Protein AF-A0A4Y2H7B1-F1 (afdb_monomer_lite)

pLDDT: mean 80.75, std 12.43, range [52.88, 96.94]

Foldseek 3Di:
DVVVVVLVVLVVVCVVVVHDSVVSVVVVVVVVVQVVVCVVPVDNDDDDDDPPPPPVPLPQDPVNVVVLVVVCVVCVVVVHHDDLVNSVVVSCVPPVDPDDSVSD

Organism: Araneus ventricosus (NCBI:txid182803)

Sequence (104 aa):
MVKELFLQTQKVTANACGVSYRTVQQICAEADMTAAAEVLNNISVFESPKEKTQQTIIYLDDFDKSVVRQTVQEFYDSGEYPTVVKLRVCLIEKTNFSGCAKSL

Secondary structure (DSSP, 8-state):
-HHHHHHHHHHHHHHHHT--HHHHHHHHHHHHHHHHHHHHHTS------------------HHHHHHHHHHHHHHHHTT----HHHHHHHHHHHH-----GGG-

Radius of gyration: 23.51 Å; chains: 1; bounding box: 52×27×60 Å

Structure (mmCIF, N/CA/C/O backbone):
data_AF-A0A4Y2H7B1-F1
#
_entry.id   AF-A0A4Y2H7B1-F1
#
loop_
_atom_site.group_PDB
_atom_site.id
_atom_site.type_symbol
_atom_site.label_atom_id
_atom_site.label_alt_id
_atom_site.label_comp_id
_atom_site.label_asym_id
_atom_site.label_entity_id
_atom_site.label_seq_id
_atom_site.pdbx_PDB_ins_code
_atom_site.Cartn_x
_atom_site.Cartn_y
_atom_site.Cartn_z
_atom_site.occupancy
_atom_site.B_iso_or_equiv
_atom_site.auth_seq_id
_atom_site.auth_comp_id
_atom_site.auth_asym_id
_atom_site.auth_atom_id
_atom_site.pdbx_PDB_model_num
ATOM 1 N N . MET A 1 1 ? 20.437 6.466 -33.135 1.00 55.91 1 MET A N 1
ATOM 2 C CA . MET A 1 1 ? 20.559 4.999 -33.287 1.00 55.91 1 MET A CA 1
ATOM 3 C C . MET A 1 1 ? 20.489 4.270 -31.945 1.00 55.91 1 MET A C 1
ATOM 5 O O . MET A 1 1 ? 19.616 3.435 -31.789 1.00 55.91 1 MET A O 1
ATOM 9 N N . VAL A 1 2 ? 21.310 4.633 -30.948 1.00 59.91 2 VAL A N 1
ATOM 10 C CA . VAL A 1 2 ? 21.341 3.953 -29.631 1.00 59.91 2 VAL A CA 1
ATOM 11 C C . VAL A 1 2 ? 19.997 4.009 -28.883 1.00 59.91 2 VAL A C 1
ATOM 13 O O . VAL A 1 2 ? 19.517 2.983 -28.426 1.00 59.91 2 VAL A O 1
ATOM 16 N N . LYS A 1 3 ? 19.332 5.172 -28.825 1.00 61.22 3 LYS A N 1
ATOM 17 C CA . LYS A 1 3 ? 18.045 5.323 -28.109 1.00 61.22 3 LYS A CA 1
ATOM 18 C C . LYS A 1 3 ? 16.914 4.439 -28.658 1.00 61.22 3 LYS A C 1
ATOM 20 O O . LYS A 1 3 ? 16.139 3.901 -27.878 1.00 61.22 3 LYS A O 1
ATOM 25 N N . GLU A 1 4 ? 16.846 4.262 -29.979 1.00 63.47 4 GLU A N 1
ATOM 26 C CA . GLU A 1 4 ? 15.829 3.413 -30.624 1.00 63.47 4 GLU A CA 1
ATOM 27 C C . GLU A 1 4 ? 16.063 1.931 -30.312 1.00 63.47 4 GLU A C 1
ATOM 29 O O . GLU A 1 4 ? 15.122 1.196 -30.031 1.00 63.47 4 GLU A O 1
ATOM 34 N N . LEU A 1 5 ? 17.332 1.511 -30.263 1.00 67.25 5 LEU A N 1
ATOM 35 C CA . LEU A 1 5 ? 17.709 0.156 -29.867 1.00 67.25 5 LEU A CA 1
ATOM 36 C C . LEU A 1 5 ? 17.210 -0.166 -28.447 1.00 67.25 5 LEU A C 1
ATOM 38 O O . LEU A 1 5 ? 16.626 -1.221 -28.219 1.00 67.25 5 LEU A O 1
ATOM 42 N N . PHE A 1 6 ? 17.370 0.773 -27.509 1.00 73.75 6 PHE A N 1
ATOM 43 C CA . PHE A 1 6 ? 16.916 0.615 -26.123 1.00 73.75 6 PHE A CA 1
ATOM 44 C C . PHE A 1 6 ? 15.389 0.495 -26.000 1.00 73.75 6 PHE A C 1
ATOM 46 O O . PHE A 1 6 ? 14.898 -0.332 -25.230 1.00 73.75 6 PHE A O 1
ATOM 53 N N . LEU A 1 7 ? 14.632 1.266 -26.789 1.00 82.12 7 LEU A N 1
ATOM 54 C CA . LEU A 1 7 ? 13.165 1.197 -26.825 1.00 82.12 7 LEU A CA 1
ATOM 55 C C . LEU A 1 7 ? 12.667 -0.174 -27.301 1.00 82.12 7 LEU A C 1
ATOM 57 O O . LEU A 1 7 ? 11.739 -0.734 -26.713 1.00 82.12 7 LEU A O 1
ATOM 61 N N . GLN A 1 8 ? 13.286 -0.723 -28.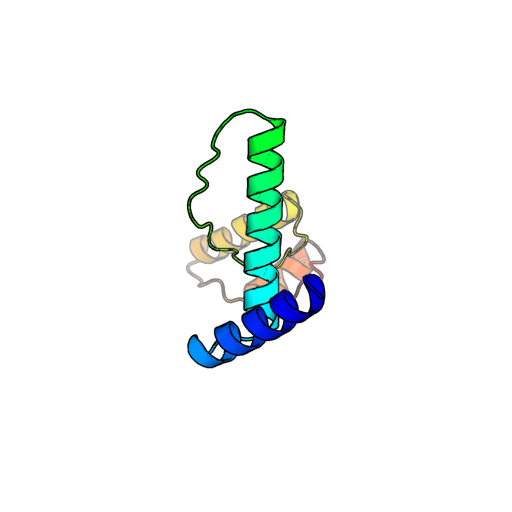348 1.00 86.62 8 GLN A N 1
ATOM 62 C CA . GLN A 1 8 ? 12.913 -2.033 -28.886 1.00 86.62 8 GLN A CA 1
ATOM 63 C C . GLN A 1 8 ? 13.277 -3.164 -27.921 1.00 86.62 8 GLN A C 1
ATOM 65 O O . GLN A 1 8 ? 12.447 -4.040 -27.674 1.00 86.62 8 GLN A O 1
ATOM 70 N N . THR A 1 9 ? 14.454 -3.106 -27.292 1.00 90.50 9 THR A N 1
ATOM 71 C CA . THR A 1 9 ? 14.873 -4.094 -26.288 1.00 90.50 9 THR A CA 1
ATOM 72 C C . THR A 1 9 ? 13.890 -4.161 -25.122 1.00 90.50 9 THR A C 1
ATOM 74 O O . THR A 1 9 ? 13.451 -5.247 -24.761 1.00 90.50 9 THR A O 1
ATOM 77 N N . GLN A 1 10 ? 13.455 -3.017 -24.583 1.00 92.69 10 GLN A N 1
ATOM 78 C CA . GLN A 1 10 ? 12.482 -2.996 -23.484 1.00 92.69 10 GLN A CA 1
ATOM 79 C C . GLN A 1 10 ? 11.130 -3.625 -23.869 1.00 92.69 10 GLN A C 1
ATOM 81 O O . GLN A 1 10 ? 10.510 -4.298 -23.045 1.00 92.69 10 GLN A O 1
ATOM 86 N N . LYS A 1 11 ? 10.671 -3.440 -25.116 1.00 94.00 11 LYS A N 1
ATOM 87 C CA . LYS A 1 11 ? 9.437 -4.073 -25.618 1.00 94.00 11 LYS A CA 1
ATOM 88 C C . LYS A 1 11 ? 9.584 -5.588 -25.746 1.00 94.00 11 LYS A C 1
ATOM 90 O O . LYS A 1 11 ? 8.682 -6.319 -25.348 1.00 94.00 11 LYS A O 1
ATOM 95 N N . VAL A 1 12 ? 10.717 -6.057 -26.269 1.00 95.06 12 VAL A N 1
ATOM 96 C CA . VAL A 1 12 ? 11.015 -7.494 -26.375 1.00 95.06 12 VAL A CA 1
ATOM 97 C C . VAL A 1 12 ? 11.091 -8.129 -24.987 1.00 95.06 12 VAL A C 1
ATOM 99 O O . VAL A 1 12 ? 10.468 -9.165 -24.770 1.00 95.06 12 VAL A O 1
ATOM 102 N N . THR A 1 13 ? 11.760 -7.480 -24.030 1.00 95.06 13 THR A N 1
ATOM 103 C CA . THR A 1 13 ? 11.827 -7.937 -22.634 1.00 95.06 13 THR A CA 1
ATOM 104 C C . THR A 1 13 ? 10.445 -8.008 -21.993 1.00 95.06 13 THR A C 1
ATOM 106 O O . THR A 1 13 ? 10.125 -9.007 -21.357 1.00 95.06 13 THR A O 1
ATOM 109 N N . ALA A 1 14 ? 9.596 -6.993 -22.193 1.00 96.81 14 ALA A N 1
ATOM 110 C CA . ALA A 1 14 ? 8.232 -6.997 -21.666 1.00 96.81 14 ALA A CA 1
ATOM 111 C C . ALA A 1 14 ? 7.438 -8.218 -22.161 1.00 96.81 14 ALA A C 1
ATOM 113 O O . ALA A 1 14 ? 6.841 -8.936 -21.360 1.00 96.81 14 ALA A O 1
ATOM 114 N N . ASN A 1 15 ? 7.515 -8.501 -23.465 1.00 95.81 15 ASN A N 1
ATOM 115 C CA . ASN A 1 15 ? 6.850 -9.652 -24.073 1.00 95.81 15 ASN A CA 1
ATOM 116 C C . ASN A 1 15 ? 7.427 -10.990 -23.586 1.00 95.81 15 ASN A C 1
ATOM 118 O O . ASN A 1 15 ? 6.664 -11.893 -23.256 1.00 95.81 15 ASN A O 1
ATOM 122 N N . ALA A 1 16 ? 8.755 -11.121 -23.519 1.00 96.94 16 ALA A N 1
ATOM 123 C CA . ALA A 1 16 ? 9.420 -12.355 -23.098 1.00 96.94 16 ALA A CA 1
ATOM 124 C C . ALA A 1 16 ? 9.172 -12.683 -21.616 1.00 96.94 16 ALA A C 1
ATOM 126 O O . ALA A 1 16 ? 9.007 -13.847 -21.261 1.00 96.94 16 ALA A O 1
ATOM 127 N N . CYS A 1 17 ? 9.121 -11.661 -20.758 1.00 95.69 17 CYS A N 1
ATOM 128 C CA . CYS A 1 17 ? 8.880 -11.813 -19.324 1.00 95.69 17 CYS A CA 1
ATOM 129 C C . CYS A 1 17 ? 7.387 -11.807 -18.951 1.00 95.69 17 CYS A C 1
ATOM 131 O O . CYS A 1 17 ? 7.064 -11.998 -17.782 1.00 95.69 17 CYS A O 1
ATOM 133 N N . GLY A 1 18 ? 6.479 -11.561 -19.905 1.00 95.50 18 GLY A N 1
ATOM 134 C CA . GLY A 1 18 ? 5.037 -11.490 -19.645 1.00 95.50 18 GLY A CA 1
ATOM 135 C C . GLY A 1 18 ? 4.631 -10.340 -18.716 1.00 95.50 18 GLY A C 1
ATOM 136 O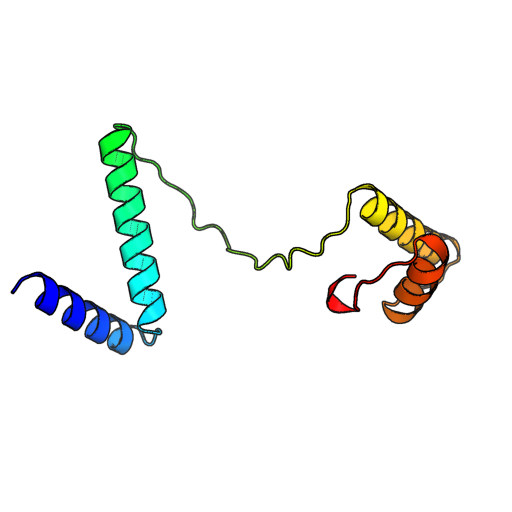 O . GLY A 1 18 ? 3.633 -10.442 -18.006 1.00 95.50 18 GLY A O 1
ATOM 137 N N . VAL A 1 19 ? 5.406 -9.253 -18.692 1.00 95.81 19 VAL A N 1
ATOM 138 C CA . VAL A 1 19 ? 5.152 -8.074 -17.850 1.00 95.81 19 VAL A CA 1
ATOM 139 C C . VAL A 1 19 ? 4.751 -6.876 -18.699 1.00 95.81 19 VAL A C 1
ATOM 141 O O . VAL A 1 19 ? 4.983 -6.825 -19.906 1.00 95.81 19 VAL A O 1
ATOM 144 N N . SER A 1 20 ? 4.160 -5.863 -18.066 1.00 95.81 20 SER A N 1
ATOM 145 C CA . SER A 1 20 ? 3.816 -4.640 -18.785 1.00 95.81 20 SER A CA 1
ATOM 146 C C . SER A 1 20 ? 5.076 -3.891 -19.236 1.00 95.81 20 SER A C 1
ATOM 148 O O . SER A 1 20 ? 6.077 -3.835 -18.518 1.00 95.81 20 SER A O 1
ATOM 150 N N . TYR A 1 21 ? 5.005 -3.232 -20.394 1.00 93.50 21 TYR A N 1
ATOM 151 C CA . TYR A 1 21 ? 6.085 -2.364 -20.873 1.00 93.50 21 TYR A CA 1
ATOM 152 C C . TYR A 1 21 ? 6.463 -1.286 -19.841 1.00 93.50 21 TYR A C 1
ATOM 154 O O . TYR A 1 21 ? 7.640 -1.017 -19.611 1.00 93.50 21 TYR A O 1
ATOM 162 N N . ARG A 1 22 ? 5.464 -0.738 -19.138 1.00 93.31 22 ARG A N 1
ATOM 163 C CA . ARG A 1 22 ? 5.655 0.246 -18.064 1.00 93.31 22 ARG A CA 1
ATOM 164 C C . ARG A 1 22 ? 6.471 -0.313 -16.895 1.00 93.31 22 ARG A C 1
ATOM 166 O O . ARG A 1 22 ? 7.275 0.415 -16.325 1.00 93.31 22 ARG A O 1
ATOM 173 N N . THR A 1 23 ? 6.288 -1.588 -16.555 1.00 93.62 23 THR A N 1
ATOM 174 C CA . THR A 1 23 ? 7.065 -2.266 -15.507 1.00 93.62 23 THR A CA 1
ATOM 175 C C . THR A 1 23 ? 8.541 -2.326 -15.888 1.00 93.62 23 THR A C 1
ATOM 177 O O . THR A 1 23 ? 9.393 -1.966 -15.083 1.00 93.62 23 THR A O 1
ATOM 180 N N . VAL A 1 24 ? 8.848 -2.696 -17.136 1.00 94.00 24 VAL A N 1
ATOM 181 C CA . VAL A 1 24 ? 10.232 -2.708 -17.639 1.00 94.00 24 VAL A CA 1
ATOM 182 C C . VAL A 1 24 ? 10.842 -1.306 -17.587 1.00 94.00 24 VAL A C 1
ATOM 184 O O . VAL A 1 24 ? 11.963 -1.145 -17.114 1.00 94.00 24 VAL A O 1
ATOM 187 N N . GLN A 1 25 ? 10.093 -0.278 -17.999 1.00 92.75 25 GLN A N 1
ATOM 188 C CA . GLN A 1 25 ? 10.557 1.111 -17.920 1.00 92.75 25 GLN A CA 1
ATOM 189 C C . GLN A 1 25 ? 10.855 1.557 -16.482 1.00 92.75 25 GLN A C 1
ATOM 191 O O . GLN A 1 25 ? 11.864 2.219 -16.254 1.00 92.75 25 GLN A O 1
ATOM 196 N N . GLN A 1 26 ? 10.003 1.194 -15.518 1.00 91.19 26 GLN A N 1
ATOM 197 C CA . GLN A 1 26 ? 10.219 1.514 -14.104 1.00 91.19 26 GLN A CA 1
ATOM 198 C C . GLN A 1 26 ? 11.486 0.855 -13.559 1.00 91.19 26 GLN A C 1
ATOM 200 O O . GLN A 1 26 ? 12.266 1.528 -12.895 1.00 91.19 26 GLN A O 1
ATOM 205 N N . ILE A 1 27 ? 11.711 -0.421 -13.881 1.00 90.19 27 ILE A N 1
ATOM 206 C CA . ILE A 1 27 ? 12.913 -1.153 -13.460 1.00 90.19 27 ILE A CA 1
ATOM 207 C C . ILE A 1 27 ? 14.173 -0.499 -14.037 1.00 90.19 27 ILE A C 1
ATOM 209 O O . ILE A 1 27 ? 15.121 -0.261 -13.297 1.00 90.19 27 ILE A O 1
ATOM 213 N N . CYS A 1 28 ? 14.181 -0.166 -15.334 1.00 90.12 28 CYS A N 1
ATOM 214 C CA . CYS A 1 28 ? 15.324 0.514 -15.949 1.00 90.12 28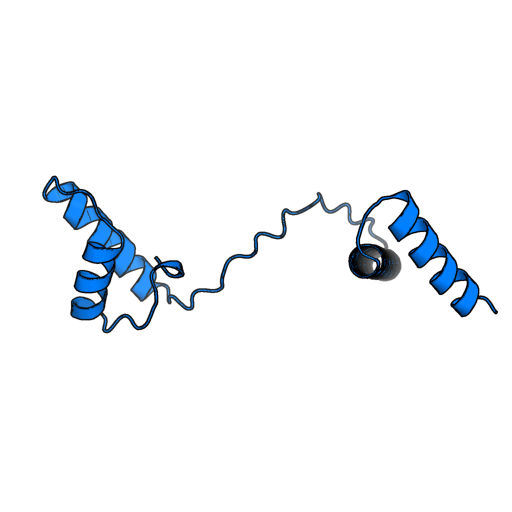 CYS A CA 1
ATOM 215 C C . CYS A 1 28 ? 15.598 1.877 -15.299 1.00 90.12 28 CYS A C 1
ATOM 217 O O . CYS A 1 28 ? 16.743 2.177 -14.986 1.00 90.12 28 CYS A O 1
ATOM 219 N N . ALA A 1 29 ? 14.557 2.679 -15.056 1.00 88.81 29 ALA A N 1
ATOM 220 C CA . ALA A 1 29 ? 14.715 3.982 -14.417 1.00 88.81 29 ALA A CA 1
ATOM 221 C C . ALA A 1 29 ? 15.247 3.868 -12.978 1.00 88.81 29 ALA A C 1
ATOM 223 O O . ALA A 1 29 ? 16.096 4.659 -12.578 1.00 88.81 29 ALA A O 1
ATOM 224 N N . GLU A 1 30 ? 14.768 2.885 -12.208 1.00 86.06 30 GLU A N 1
ATOM 225 C CA . GLU A 1 30 ? 15.248 2.619 -10.847 1.00 86.06 30 GLU A CA 1
ATOM 226 C C . GLU A 1 30 ? 16.728 2.197 -10.860 1.00 86.06 30 GLU A C 1
ATOM 228 O O . GLU A 1 30 ? 17.519 2.746 -10.096 1.00 86.06 30 GLU A O 1
ATOM 233 N N . ALA A 1 31 ? 17.121 1.326 -11.797 1.00 85.69 31 ALA A N 1
ATOM 234 C CA . ALA A 1 31 ? 18.510 0.901 -11.980 1.00 85.69 31 ALA A CA 1
ATOM 235 C C . ALA A 1 31 ? 19.450 2.058 -12.381 1.00 85.69 31 ALA A C 1
ATOM 237 O O . ALA A 1 31 ? 20.556 2.176 -11.848 1.00 85.69 31 ALA A O 1
ATOM 238 N N . ASP A 1 32 ? 19.007 2.938 -13.285 1.00 86.56 32 ASP A N 1
ATOM 239 C CA . ASP A 1 32 ? 19.775 4.119 -13.699 1.00 86.56 32 ASP A CA 1
ATOM 240 C C . ASP A 1 32 ? 19.978 5.091 -12.524 1.00 86.56 32 ASP A C 1
ATOM 242 O O . ASP A 1 32 ? 21.068 5.637 -12.340 1.00 86.56 32 ASP A O 1
ATOM 246 N N . MET A 1 33 ? 18.944 5.283 -11.695 1.00 84.00 33 MET A N 1
ATOM 247 C CA . MET A 1 33 ? 19.030 6.108 -10.486 1.00 84.00 33 MET A CA 1
ATOM 248 C C . MET A 1 33 ? 19.999 5.519 -9.459 1.00 84.00 33 MET A C 1
ATOM 250 O O . MET A 1 33 ? 20.804 6.266 -8.900 1.00 84.00 33 MET A O 1
ATOM 254 N N . THR A 1 34 ? 19.964 4.202 -9.227 1.00 80.62 34 THR A N 1
ATOM 255 C CA . THR A 1 34 ? 20.915 3.546 -8.318 1.00 80.62 34 THR A CA 1
ATOM 256 C C . THR A 1 34 ? 22.343 3.653 -8.835 1.00 80.62 34 THR A C 1
ATOM 258 O O . THR A 1 34 ? 23.223 4.055 -8.081 1.00 80.62 34 THR A O 1
ATOM 261 N N . ALA A 1 35 ? 22.570 3.420 -10.132 1.00 81.81 35 ALA A N 1
ATOM 262 C CA . ALA A 1 35 ? 23.896 3.543 -10.730 1.00 81.81 35 ALA A CA 1
ATOM 263 C C . ALA A 1 35 ? 24.440 4.979 -10.616 1.00 81.81 35 ALA A C 1
ATOM 265 O O . ALA A 1 35 ? 25.599 5.187 -10.259 1.00 81.81 35 ALA A O 1
ATOM 266 N N . ALA A 1 36 ? 23.595 5.987 -10.856 1.00 82.31 36 ALA A N 1
ATOM 267 C CA . ALA A 1 36 ? 23.974 7.387 -10.679 1.00 82.31 36 ALA A CA 1
ATOM 268 C C . ALA A 1 36 ? 24.311 7.720 -9.212 1.00 82.31 36 ALA A C 1
ATOM 270 O O . ALA A 1 36 ? 25.272 8.447 -8.950 1.00 82.31 36 ALA A O 1
ATOM 271 N N . ALA A 1 37 ? 23.550 7.179 -8.256 1.00 79.44 37 ALA A N 1
ATOM 272 C CA . ALA A 1 37 ? 23.787 7.380 -6.829 1.00 79.44 37 ALA A CA 1
ATOM 273 C C . ALA A 1 37 ? 25.080 6.704 -6.340 1.00 79.44 37 ALA A C 1
ATOM 275 O O . ALA A 1 37 ? 25.793 7.289 -5.524 1.00 79.44 37 ALA A O 1
ATOM 276 N N . GLU A 1 38 ? 25.413 5.515 -6.843 1.00 81.19 38 GLU A N 1
ATOM 277 C CA . GLU A 1 38 ? 26.667 4.820 -6.520 1.00 81.19 38 GLU A CA 1
ATOM 278 C C . GLU A 1 38 ? 27.889 5.588 -7.033 1.00 81.19 38 GLU A C 1
ATOM 280 O O . GLU A 1 38 ? 28.859 5.772 -6.294 1.00 81.19 38 GLU A O 1
ATOM 285 N N . VAL A 1 39 ? 27.820 6.107 -8.266 1.00 81.12 39 VAL A N 1
ATOM 286 C CA . VAL A 1 39 ? 28.885 6.937 -8.856 1.00 81.12 39 VAL A CA 1
ATOM 287 C C . VAL A 1 39 ? 29.096 8.224 -8.056 1.00 81.12 39 VAL A C 1
ATOM 289 O O . VAL A 1 39 ? 30.237 8.614 -7.814 1.00 81.12 39 VAL A O 1
ATOM 292 N N . LEU A 1 40 ? 28.015 8.883 -7.626 1.00 79.50 40 LEU A N 1
ATOM 293 C CA . LEU A 1 40 ? 28.102 10.115 -6.839 1.00 79.50 40 LEU A CA 1
ATOM 294 C C . LEU A 1 40 ? 28.722 9.867 -5.454 1.00 79.50 40 LEU A C 1
ATOM 296 O O . LEU A 1 40 ? 29.557 10.647 -4.999 1.00 79.50 40 LEU A O 1
ATOM 300 N N . ASN A 1 41 ? 28.300 8.795 -4.779 1.00 80.25 41 ASN A N 1
ATOM 301 C CA . ASN A 1 41 ? 28.626 8.569 -3.372 1.00 80.25 41 ASN A CA 1
ATOM 302 C C . ASN A 1 41 ? 29.859 7.677 -3.152 1.00 80.25 41 ASN A C 1
ATOM 304 O O . ASN A 1 41 ? 30.302 7.565 -2.013 1.00 80.25 41 ASN A O 1
ATOM 308 N N . ASN A 1 42 ? 30.425 7.055 -4.200 1.00 80.19 42 ASN A N 1
ATOM 309 C CA . ASN A 1 42 ? 31.508 6.056 -4.114 1.00 80.19 42 ASN A CA 1
ATOM 310 C C . ASN A 1 42 ? 31.228 4.929 -3.095 1.00 80.19 42 ASN A C 1
ATOM 312 O O . ASN A 1 42 ? 32.144 4.360 -2.502 1.00 80.19 42 ASN A O 1
ATOM 316 N N . ILE A 1 43 ? 29.952 4.618 -2.872 1.00 75.00 43 ILE A N 1
ATOM 317 C CA . ILE A 1 43 ? 29.481 3.595 -1.939 1.00 75.00 43 ILE A CA 1
ATOM 318 C C . ILE A 1 43 ? 28.470 2.746 -2.702 1.00 75.00 43 ILE A C 1
ATOM 320 O O . ILE A 1 43 ? 27.509 3.285 -3.250 1.00 75.00 43 ILE A O 1
ATOM 324 N N . SER A 1 44 ? 28.673 1.428 -2.726 1.00 70.12 44 SER A N 1
ATOM 325 C CA . SER A 1 44 ? 27.678 0.487 -3.244 1.00 70.12 44 SER A CA 1
ATOM 326 C C . SER A 1 44 ? 26.519 0.396 -2.253 1.00 70.12 44 SER A C 1
ATOM 328 O O . SER A 1 44 ? 26.720 -0.024 -1.107 1.00 70.12 44 SER A O 1
ATOM 330 N N . VAL A 1 45 ? 25.318 0.787 -2.674 1.00 66.75 45 VAL A N 1
ATOM 331 C CA . VAL A 1 45 ? 24.124 0.751 -1.822 1.00 66.75 45 VAL A CA 1
ATOM 332 C C . VAL A 1 45 ? 23.285 -0.450 -2.233 1.00 66.75 45 VAL A C 1
ATOM 334 O O . VAL A 1 45 ? 22.506 -0.394 -3.178 1.00 66.75 45 VAL A O 1
ATOM 337 N N . PHE A 1 46 ? 23.439 -1.558 -1.508 1.00 67.31 46 PHE A N 1
ATOM 338 C CA . PHE A 1 46 ? 22.551 -2.706 -1.663 1.00 67.31 46 PHE A CA 1
ATOM 339 C C . PHE A 1 46 ? 21.279 -2.482 -0.837 1.00 67.31 46 PHE A C 1
ATOM 341 O O . PHE A 1 46 ? 21.265 -2.708 0.375 1.00 67.31 46 PHE A O 1
ATOM 348 N N . GLU A 1 47 ? 20.205 -2.032 -1.486 1.00 67.94 47 GLU A N 1
ATOM 349 C CA . GLU A 1 47 ? 18.877 -2.038 -0.876 1.00 67.94 47 GLU A CA 1
ATOM 350 C C . GLU A 1 47 ? 18.193 -3.388 -1.110 1.00 67.94 47 GLU A C 1
ATOM 352 O O . GLU A 1 47 ? 18.101 -3.883 -2.233 1.00 67.94 47 GLU A O 1
ATOM 357 N N . SER A 1 48 ? 17.678 -3.991 -0.037 1.00 72.44 48 SER A N 1
ATOM 358 C CA . SER A 1 48 ? 16.802 -5.156 -0.171 1.00 72.44 48 SER A CA 1
ATOM 359 C C . SER A 1 48 ? 15.508 -4.760 -0.892 1.00 72.44 48 SER A C 1
ATOM 361 O O . SER A 1 48 ? 15.022 -3.649 -0.657 1.00 72.44 48 SER A O 1
ATOM 363 N N . PRO A 1 49 ? 14.907 -5.646 -1.712 1.00 70.06 49 PRO A N 1
ATOM 364 C CA . PRO A 1 49 ? 13.621 -5.381 -2.346 1.00 70.06 49 PRO A CA 1
ATOM 365 C C . PRO A 1 49 ? 12.575 -5.016 -1.288 1.00 70.06 49 PRO A C 1
ATOM 367 O O . PRO A 1 49 ? 12.146 -5.860 -0.503 1.00 70.06 49 PRO A O 1
ATOM 370 N N . LYS A 1 50 ? 12.187 -3.741 -1.226 1.00 68.38 50 LYS A N 1
ATOM 371 C CA . LYS A 1 50 ? 11.115 -3.291 -0.336 1.00 68.38 50 LYS A CA 1
ATOM 372 C C . LYS A 1 50 ? 9.791 -3.624 -1.010 1.00 68.38 50 LYS A C 1
ATOM 374 O O . LYS A 1 50 ? 9.564 -3.223 -2.154 1.00 68.38 50 LYS A O 1
ATOM 379 N N . GLU A 1 51 ? 8.890 -4.309 -0.308 1.00 58.06 51 GLU A N 1
ATOM 380 C CA . GLU A 1 51 ? 7.496 -4.345 -0.738 1.00 58.06 51 GLU A CA 1
ATOM 381 C C . GLU A 1 51 ? 6.974 -2.905 -0.749 1.00 58.06 51 GLU A C 1
ATOM 383 O O . GLU A 1 51 ? 6.829 -2.268 0.297 1.00 58.06 51 GLU A O 1
ATOM 388 N N . LYS A 1 52 ? 6.714 -2.366 -1.946 1.00 61.66 52 LYS A N 1
ATOM 389 C CA . LYS A 1 52 ? 6.004 -1.096 -2.109 1.00 61.66 52 LYS A CA 1
ATOM 390 C C . LYS A 1 52 ? 4.547 -1.347 -1.717 1.00 61.66 52 LYS A C 1
ATOM 392 O O . LYS A 1 52 ? 3.685 -1.523 -2.576 1.00 61.66 52 LYS A O 1
ATOM 397 N N . THR A 1 53 ? 4.275 -1.426 -0.415 1.00 56.03 53 THR A N 1
ATOM 398 C CA . THR A 1 53 ? 2.902 -1.439 0.081 1.00 56.03 53 THR A CA 1
ATOM 399 C C . THR A 1 53 ? 2.271 -0.121 -0.343 1.00 56.03 53 THR A C 1
ATOM 401 O O . THR A 1 53 ? 2.763 0.961 -0.024 1.00 56.03 53 THR A O 1
ATOM 404 N N . GLN A 1 54 ? 1.187 -0.201 -1.115 1.00 54.94 54 GLN A N 1
ATOM 405 C CA . GLN A 1 54 ? 0.297 0.934 -1.315 1.00 54.94 54 GLN A CA 1
ATOM 406 C C . GLN A 1 54 ? -0.404 1.176 0.021 1.00 54.94 54 GLN A C 1
ATOM 408 O O . GLN A 1 54 ? -1.563 0.809 0.202 1.00 54.94 54 GLN A O 1
ATOM 413 N N . GLN A 1 55 ? 0.311 1.735 0.998 1.00 54.44 55 GLN A N 1
ATOM 414 C CA . GLN A 1 55 ? -0.349 2.347 2.133 1.00 54.44 55 GLN A CA 1
ATOM 415 C C . GLN A 1 55 ? -1.225 3.427 1.519 1.00 54.44 55 GLN A C 1
ATOM 417 O O . GLN A 1 55 ? -0.735 4.420 0.979 1.00 54.44 55 GLN A O 1
ATOM 422 N N . THR A 1 56 ? -2.533 3.176 1.503 1.00 52.88 56 THR A N 1
ATOM 423 C CA . THR A 1 56 ? -3.486 4.239 1.231 1.00 52.88 56 THR A CA 1
ATOM 424 C C . THR A 1 56 ? -3.167 5.266 2.299 1.00 52.88 56 THR A C 1
ATOM 426 O O . THR A 1 56 ? -3.297 4.958 3.482 1.00 52.88 56 THR A O 1
ATOM 429 N N . ILE A 1 57 ? -2.622 6.418 1.900 1.00 53.84 57 ILE A N 1
ATOM 430 C CA . ILE A 1 57 ? -2.337 7.520 2.815 1.00 53.84 57 ILE A CA 1
ATOM 431 C C . ILE A 1 57 ? -3.707 8.018 3.254 1.00 53.84 57 ILE A C 1
ATOM 433 O O . ILE A 1 57 ?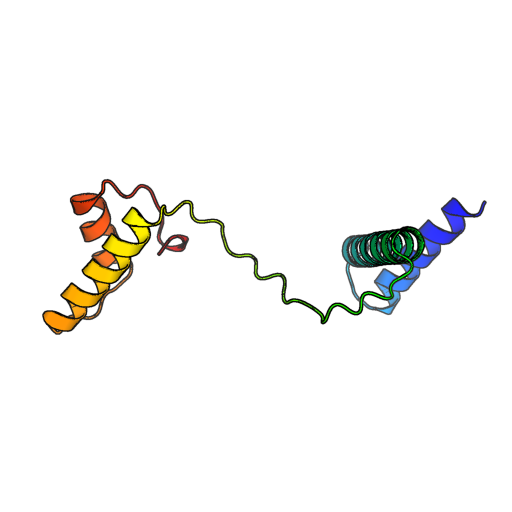 -4.300 8.915 2.662 1.00 53.84 57 ILE A O 1
ATOM 437 N N . ILE A 1 58 ? -4.272 7.333 4.235 1.00 58.16 58 ILE A N 1
ATOM 438 C CA . ILE A 1 58 ? -5.429 7.802 4.948 1.00 58.16 58 ILE A CA 1
ATOM 439 C C . ILE A 1 58 ? -4.842 8.896 5.823 1.00 58.16 58 ILE A C 1
ATOM 441 O O . ILE A 1 58 ? -4.015 8.621 6.694 1.00 58.16 58 ILE A O 1
ATOM 445 N N . TYR A 1 59 ? -5.192 10.141 5.513 1.00 63.41 59 TYR A N 1
ATOM 446 C CA . TYR A 1 59 ? -4.863 11.295 6.335 1.00 63.41 59 TYR A CA 1
ATOM 447 C C . TYR A 1 59 ? -5.656 11.175 7.644 1.00 63.41 59 TYR A C 1
ATOM 449 O O . TYR A 1 59 ? -6.724 11.750 7.800 1.00 63.41 59 TYR A O 1
ATOM 457 N N . LEU A 1 60 ? -5.181 10.297 8.520 1.00 67.94 60 LEU A N 1
ATOM 458 C CA . LEU A 1 60 ? -5.538 10.221 9.924 1.00 67.94 60 LEU A CA 1
ATOM 459 C C . LEU A 1 60 ? -4.367 10.864 10.647 1.00 67.94 60 LEU A C 1
ATOM 461 O O . LEU A 1 60 ? -3.236 10.361 10.550 1.00 67.94 60 LEU A O 1
ATOM 465 N N . ASP A 1 61 ? -4.614 11.980 11.323 1.00 73.62 61 ASP A N 1
ATOM 466 C CA . ASP A 1 61 ? -3.590 12.538 12.190 1.00 73.62 61 ASP A CA 1
ATOM 467 C C . ASP A 1 61 ? -3.353 11.594 13.391 1.00 73.62 61 ASP A C 1
ATOM 469 O O . ASP A 1 61 ? -4.052 10.591 13.595 1.00 73.62 61 ASP A O 1
ATOM 473 N N . ASP A 1 62 ? -2.298 11.834 14.165 1.00 78.75 62 ASP A N 1
ATOM 474 C CA . ASP A 1 62 ? -1.986 10.946 15.289 1.00 78.75 62 ASP A CA 1
ATOM 475 C C . ASP A 1 62 ? -3.061 10.983 16.388 1.00 78.75 62 ASP A C 1
ATOM 477 O O . ASP A 1 62 ? -3.239 9.987 17.100 1.00 78.75 62 ASP A O 1
ATOM 481 N N . PHE A 1 63 ? -3.824 12.078 16.472 1.00 78.00 63 PHE A N 1
ATOM 482 C CA . PHE A 1 63 ? -4.985 12.190 17.344 1.00 78.00 63 PHE A CA 1
ATOM 483 C C . PHE A 1 63 ? -6.115 11.271 16.858 1.00 78.00 63 PHE A C 1
ATOM 485 O O . PHE A 1 63 ? -6.571 10.427 17.630 1.00 78.00 63 PHE A O 1
ATOM 492 N N . ASP A 1 64 ? -6.478 11.303 15.578 1.00 78.81 64 ASP A N 1
ATOM 493 C CA . ASP A 1 64 ? -7.498 10.438 14.991 1.00 78.81 64 ASP A CA 1
ATOM 494 C C . ASP A 1 64 ? -7.142 8.957 15.170 1.00 78.81 64 ASP A C 1
ATOM 496 O O . ASP A 1 64 ? -7.979 8.149 15.576 1.00 78.81 64 ASP A O 1
ATOM 500 N N . LYS A 1 65 ? -5.871 8.584 14.953 1.00 82.56 65 LYS A N 1
ATOM 501 C CA . LYS A 1 65 ? -5.402 7.208 15.194 1.00 82.56 65 LYS A CA 1
ATOM 502 C C . LYS A 1 65 ? -5.568 6.791 16.655 1.00 82.56 65 LYS A C 1
ATOM 504 O O . LYS A 1 65 ? -5.855 5.622 16.923 1.00 82.5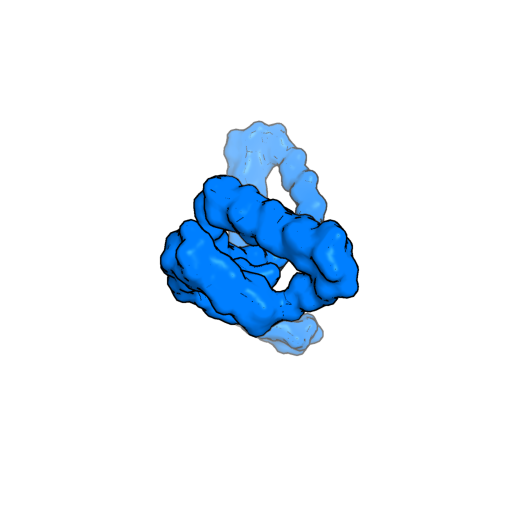6 65 LYS A O 1
ATOM 509 N N . SER A 1 66 ? -5.340 7.706 17.600 1.00 85.81 66 SER A N 1
ATOM 510 C CA . SER A 1 66 ? -5.533 7.432 19.028 1.00 85.81 66 SER A CA 1
ATOM 511 C C . SER A 1 66 ? -7.010 7.195 19.353 1.00 85.81 66 SER A C 1
ATOM 513 O O . SER A 1 66 ? -7.328 6.221 20.035 1.00 85.81 66 SER A O 1
ATOM 515 N N . VAL A 1 67 ? -7.911 7.985 18.761 1.00 85.31 67 VAL A N 1
ATOM 516 C CA . VAL A 1 67 ? -9.358 7.846 18.957 1.00 85.31 67 VAL A CA 1
ATOM 517 C C . VAL A 1 67 ? -9.886 6.553 18.333 1.00 85.31 67 VAL A C 1
ATOM 519 O O . VAL A 1 67 ? -10.707 5.870 18.949 1.00 85.31 67 VAL A O 1
ATOM 522 N N . VAL A 1 68 ? -9.384 6.157 17.156 1.00 86.94 68 VAL A N 1
ATOM 523 C CA . VAL A 1 68 ? -9.706 4.858 16.536 1.00 86.94 68 VAL A CA 1
ATOM 524 C C . VAL A 1 68 ? -9.283 3.711 17.450 1.00 86.94 68 VAL A C 1
ATOM 526 O O . VAL A 1 68 ? -10.102 2.847 17.757 1.00 86.94 68 VAL A O 1
ATOM 529 N N . ARG A 1 69 ? -8.034 3.719 17.937 1.00 89.69 69 ARG A N 1
ATOM 530 C CA . ARG A 1 69 ? -7.525 2.681 18.848 1.00 89.69 69 ARG A CA 1
ATOM 531 C C . ARG A 1 69 ? -8.328 2.602 20.143 1.00 89.69 69 ARG A C 1
ATOM 533 O O . ARG A 1 69 ? -8.694 1.505 20.553 1.00 89.69 69 ARG A O 1
ATOM 540 N N . GLN A 1 70 ? -8.631 3.747 20.749 1.00 92.56 70 GLN A N 1
ATOM 541 C CA . GLN A 1 70 ? -9.443 3.811 21.959 1.00 92.56 70 GLN A CA 1
ATOM 542 C C . GLN A 1 70 ? -10.846 3.248 21.714 1.00 92.56 70 GLN A C 1
ATOM 544 O O . GLN A 1 70 ? -11.319 2.416 22.476 1.00 92.56 70 GLN A O 1
ATOM 549 N N . THR A 1 71 ? -11.492 3.652 20.621 1.00 90.69 71 THR A N 1
ATOM 550 C CA . THR A 1 71 ? -12.848 3.195 20.295 1.00 90.69 71 THR A CA 1
ATOM 551 C C . THR A 1 71 ? -12.878 1.687 20.037 1.00 90.69 71 THR A C 1
ATOM 553 O O . THR A 1 71 ? -13.777 1.005 20.514 1.00 90.69 71 THR A O 1
ATOM 556 N N . VAL A 1 72 ? -11.876 1.139 19.341 1.00 92.19 72 VAL A N 1
ATOM 557 C CA . VAL A 1 72 ? -11.718 -0.315 19.163 1.00 92.19 72 VAL A CA 1
ATOM 558 C C . VAL A 1 72 ? -11.589 -1.027 20.512 1.00 92.19 72 VAL A C 1
ATOM 560 O O . VAL A 1 72 ? -12.215 -2.067 20.702 1.00 92.19 72 VAL A O 1
ATOM 563 N N . GLN A 1 73 ? -10.815 -0.470 21.446 1.00 93.50 73 GLN A N 1
ATOM 564 C CA . GLN A 1 73 ? -10.647 -1.042 22.781 1.00 93.50 73 GLN A CA 1
ATOM 565 C C . GLN A 1 73 ? -11.957 -1.029 23.581 1.00 93.50 73 GLN A C 1
ATOM 567 O O . GLN A 1 73 ? -12.323 -2.053 24.146 1.00 93.50 73 GLN A O 1
ATOM 572 N N . GLU A 1 74 ? -12.712 0.072 23.548 1.00 94.06 74 GLU A N 1
ATOM 573 C CA . GLU A 1 74 ? -14.013 0.193 24.225 1.00 94.06 74 GLU A CA 1
ATOM 574 C C . GLU A 1 74 ? -15.032 -0.865 23.751 1.00 94.06 74 GLU A C 1
ATOM 576 O O . GLU A 1 74 ? -15.817 -1.387 24.549 1.00 94.06 74 GLU A O 1
ATOM 581 N N . PHE A 1 75 ? -15.006 -1.238 22.464 1.00 94.62 75 PHE A N 1
ATOM 582 C CA . PHE A 1 75 ? -15.823 -2.350 21.961 1.00 94.62 75 PHE A CA 1
ATOM 583 C C . PHE A 1 75 ? -15.435 -3.672 22.634 1.00 94.62 75 PHE A C 1
ATOM 585 O O . PHE A 1 75 ? -16.302 -4.375 23.146 1.00 94.62 75 PHE A O 1
ATOM 592 N N . TYR A 1 76 ? -14.142 -3.985 22.718 1.00 94.69 76 TYR A N 1
ATOM 593 C CA . TYR A 1 76 ? -13.698 -5.209 23.387 1.00 94.69 76 TYR A CA 1
ATOM 594 C C . TYR A 1 76 ? -13.966 -5.197 24.896 1.00 94.69 76 TYR A C 1
ATOM 596 O O . TYR A 1 76 ? -14.380 -6.222 25.437 1.00 94.69 76 TYR A O 1
ATOM 604 N N . ASP A 1 77 ? -13.805 -4.052 25.560 1.00 95.19 77 ASP A N 1
ATOM 605 C CA . ASP A 1 77 ? -14.076 -3.897 26.994 1.00 95.19 77 ASP A CA 1
ATOM 606 C C . ASP A 1 77 ? -15.567 -4.112 27.322 1.00 95.19 77 ASP A C 1
ATOM 608 O O . ASP A 1 77 ? -15.909 -4.614 28.393 1.00 95.19 77 ASP A O 1
ATOM 612 N N . SER A 1 78 ? -16.461 -3.791 26.380 1.00 92.44 78 SER A N 1
ATOM 613 C CA . SER A 1 78 ? -17.906 -4.061 26.470 1.00 92.44 78 SER A CA 1
ATOM 614 C C . SER A 1 78 ? -18.311 -5.468 25.999 1.00 92.44 78 SER A C 1
ATOM 616 O O . SER A 1 78 ? -19.488 -5.825 26.065 1.00 92.44 78 SER A O 1
ATOM 618 N N . GLY A 1 79 ? -17.353 -6.294 25.562 1.00 91.94 79 GLY A N 1
ATOM 619 C CA . GLY A 1 79 ? -17.599 -7.645 25.046 1.00 91.94 79 GLY A CA 1
ATOM 620 C C . GLY A 1 79 ? -18.184 -7.678 23.630 1.00 91.94 79 GLY A C 1
ATOM 621 O O . GLY A 1 79 ? -18.638 -8.728 23.171 1.00 91.94 79 GLY A O 1
ATOM 622 N N . GLU A 1 80 ? -18.178 -6.550 22.922 1.00 92.50 80 GLU A N 1
ATOM 623 C CA . GLU A 1 80 ? -18.651 -6.434 21.550 1.00 92.50 80 GLU A CA 1
ATOM 624 C C . GLU A 1 80 ? -17.502 -6.488 20.537 1.00 92.50 80 GLU A C 1
ATOM 626 O O . GLU A 1 80 ? -16.391 -6.024 20.776 1.00 92.50 80 GLU A O 1
ATOM 631 N N . TYR A 1 81 ? -17.777 -7.015 19.341 1.00 90.75 81 TYR A N 1
ATOM 632 C CA . TYR A 1 81 ? -16.791 -6.981 18.265 1.00 90.75 81 TYR A CA 1
ATOM 633 C C . TYR A 1 81 ? -16.876 -5.663 17.476 1.00 90.75 81 TYR A C 1
ATOM 635 O O . TYR A 1 81 ? -17.958 -5.328 16.962 1.00 90.75 81 TYR A O 1
ATOM 643 N N . PRO A 1 82 ? -15.758 -4.930 17.317 1.00 89.56 82 PRO A N 1
ATOM 644 C CA . PRO A 1 82 ? -15.728 -3.701 16.541 1.00 89.56 82 PRO A CA 1
ATOM 645 C C . PRO A 1 82 ? -15.842 -4.034 15.052 1.00 89.56 82 PRO A C 1
ATOM 647 O O . PRO A 1 82 ? -14.912 -4.518 14.414 1.00 89.56 82 PRO A O 1
ATOM 650 N N . THR A 1 83 ? -17.013 -3.778 14.475 1.00 90.19 83 THR A N 1
ATOM 651 C CA . THR A 1 83 ? -17.217 -3.874 13.022 1.00 90.19 83 THR A CA 1
ATOM 652 C C . THR A 1 83 ? -17.001 -2.512 12.376 1.00 90.19 83 THR A C 1
ATOM 654 O O . THR A 1 83 ? -17.273 -1.484 12.991 1.00 90.19 83 THR A O 1
ATOM 657 N N . VAL A 1 84 ? -16.577 -2.486 11.108 1.00 85.88 84 VAL A N 1
ATOM 658 C CA . VAL A 1 84 ? -16.303 -1.234 10.372 1.00 85.88 84 VAL A CA 1
ATOM 659 C C . VAL A 1 84 ? -17.510 -0.288 10.375 1.00 85.88 84 VAL A C 1
ATOM 661 O O . VAL A 1 84 ? -17.349 0.922 10.502 1.00 85.88 84 VAL A O 1
ATOM 664 N N . VAL A 1 85 ? -18.731 -0.829 10.294 1.00 86.62 85 VAL A N 1
ATOM 665 C CA . VAL A 1 85 ? -19.969 -0.035 10.361 1.00 86.62 85 VAL A CA 1
ATOM 666 C C . VAL A 1 85 ? -20.128 0.621 11.736 1.00 86.62 85 VAL A C 1
ATOM 668 O O . VAL A 1 85 ? -20.342 1.829 11.800 1.00 86.62 85 VAL A O 1
ATOM 671 N N . LYS A 1 86 ? -19.973 -0.146 12.825 1.00 88.44 86 LYS A N 1
ATOM 672 C CA . LYS A 1 86 ? -20.076 0.362 14.203 1.00 88.44 86 LYS A CA 1
ATOM 673 C C . LYS A 1 86 ? -18.984 1.386 14.521 1.00 88.44 86 LYS A C 1
ATOM 675 O O . LYS A 1 86 ? -19.280 2.454 15.049 1.00 88.44 86 LYS A O 1
ATOM 680 N N . LEU A 1 87 ? -17.742 1.084 14.139 1.00 88.50 87 LEU A N 1
ATOM 681 C CA . LEU A 1 87 ? -16.606 1.989 14.302 1.00 88.50 87 LEU A CA 1
ATOM 682 C C . LEU A 1 87 ? -16.841 3.302 13.564 1.00 88.50 87 LEU A C 1
ATOM 684 O O . LEU A 1 87 ? -16.637 4.366 14.134 1.00 88.50 87 LEU A O 1
ATOM 688 N N . ARG A 1 88 ? -17.329 3.245 12.321 1.00 85.00 88 ARG A N 1
ATOM 689 C CA . ARG A 1 88 ? -17.594 4.449 11.534 1.00 85.00 88 ARG A CA 1
ATOM 690 C C . ARG A 1 88 ? -18.656 5.339 12.176 1.00 85.00 88 ARG A C 1
ATOM 692 O O . ARG A 1 88 ? -18.450 6.545 12.213 1.00 85.00 88 ARG A O 1
ATOM 699 N N . VAL A 1 89 ? -19.759 4.775 12.679 1.00 86.62 89 VAL A N 1
ATOM 700 C CA . VAL A 1 89 ? -20.787 5.562 13.389 1.00 86.62 89 VAL A CA 1
ATOM 701 C C . VAL A 1 89 ? -20.180 6.239 14.619 1.00 86.62 89 VAL A C 1
ATOM 703 O O . VAL A 1 89 ? -20.270 7.456 14.748 1.00 86.62 89 VAL A O 1
ATOM 706 N N . CYS A 1 90 ? -1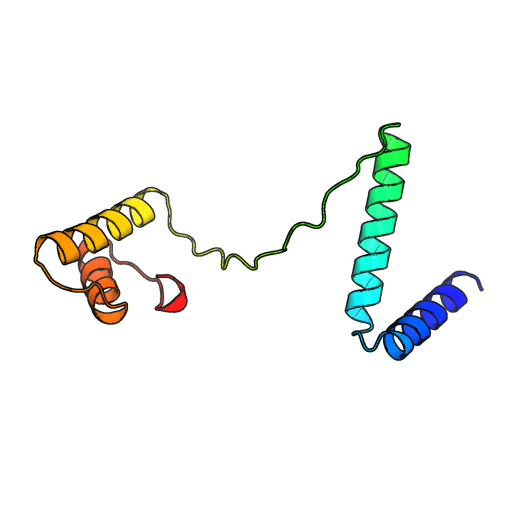9.473 5.476 15.455 1.00 85.94 90 CYS A N 1
ATOM 707 C CA . CYS A 1 90 ? -18.889 5.996 16.690 1.00 85.94 90 CYS A CA 1
ATOM 708 C C . CYS A 1 90 ? -17.808 7.067 16.435 1.00 85.94 90 CYS A C 1
ATOM 710 O O . CYS A 1 90 ? -17.724 8.063 17.149 1.00 85.94 90 CYS A O 1
ATOM 712 N N . LEU A 1 91 ? -17.003 6.913 15.381 1.00 85.62 91 LEU A N 1
ATOM 713 C CA . LEU A 1 91 ? -15.970 7.886 15.012 1.00 85.62 91 LEU A CA 1
ATOM 714 C C . LEU A 1 91 ? -16.545 9.163 14.388 1.00 85.62 91 LEU A C 1
ATOM 716 O O . LEU A 1 91 ? -16.022 10.248 14.636 1.00 85.62 91 LEU A O 1
ATOM 720 N N . ILE A 1 92 ? -17.636 9.068 13.621 1.00 84.69 92 ILE A N 1
ATOM 721 C CA . ILE A 1 92 ? -18.354 10.258 13.136 1.00 84.69 92 ILE A CA 1
ATOM 722 C C . ILE A 1 92 ? -18.860 11.079 14.328 1.00 84.69 92 ILE A C 1
ATOM 724 O O . ILE A 1 92 ? -18.682 12.294 14.339 1.00 84.69 92 ILE A O 1
ATOM 728 N N . GLU A 1 93 ? -19.426 10.424 15.345 1.00 83.62 93 GLU A N 1
ATOM 729 C CA . GLU A 1 93 ? -19.936 11.089 16.551 1.00 83.62 93 GLU A CA 1
ATOM 730 C C . GLU A 1 93 ? -18.826 11.730 17.396 1.00 83.62 93 GLU A C 1
ATOM 732 O O . GLU A 1 93 ? -19.002 12.840 17.897 1.00 83.62 93 GLU A O 1
ATOM 737 N N . LYS A 1 94 ? -17.678 11.058 17.549 1.00 82.06 94 LYS A N 1
ATOM 738 C CA . LYS A 1 94 ? -16.587 11.526 18.419 1.00 82.06 94 LYS A CA 1
ATOM 739 C C . LYS A 1 94 ? -15.697 12.597 17.786 1.00 82.06 94 LYS A C 1
ATOM 741 O O . LYS A 1 94 ? -15.229 13.480 18.503 1.00 82.06 94 LYS A O 1
ATOM 746 N N . THR A 1 95 ? -15.418 12.518 16.482 1.00 78.75 95 THR A N 1
ATOM 747 C CA . THR A 1 95 ? -14.393 13.369 15.838 1.00 78.75 95 THR A CA 1
ATOM 748 C C . THR A 1 95 ? -14.812 13.971 14.501 1.00 78.75 95 THR A C 1
ATOM 750 O O . THR A 1 95 ? -13.983 14.575 13.826 1.00 78.75 95 THR A O 1
ATOM 753 N N . ASN A 1 96 ? -16.086 13.861 14.099 1.00 75.56 96 ASN A N 1
ATOM 754 C CA . ASN A 1 96 ? -16.540 14.234 12.750 1.00 75.56 96 ASN A CA 1
ATOM 755 C C . ASN A 1 96 ? -15.736 13.528 11.646 1.00 75.56 96 ASN A C 1
ATOM 757 O O . ASN A 1 96 ? -15.448 14.109 10.597 1.00 75.56 96 ASN A O 1
ATOM 761 N N . PHE A 1 97 ? -15.352 12.272 11.889 1.00 73.81 97 PHE A N 1
ATOM 762 C CA . PHE A 1 97 ? -14.546 11.485 10.965 1.00 73.81 97 PHE A CA 1
ATOM 763 C C . PHE A 1 97 ? -15.136 11.488 9.543 1.00 73.81 97 PHE A C 1
ATOM 765 O O . PHE A 1 97 ? -16.221 10.958 9.303 1.00 73.81 97 PHE A O 1
ATOM 772 N N . SER A 1 98 ? -14.409 12.061 8.577 1.00 71.88 98 SER A N 1
ATOM 773 C CA . SER A 1 98 ? -14.862 12.157 7.177 1.00 71.88 98 SER A CA 1
ATOM 774 C C . SER A 1 98 ? -14.439 10.964 6.308 1.00 71.88 98 SER A C 1
ATOM 776 O O . SER A 1 98 ? -14.768 10.903 5.121 1.00 71.88 98 SER A O 1
ATOM 778 N N . GLY A 1 99 ? -13.720 9.996 6.887 1.00 68.00 99 GLY A N 1
ATOM 779 C CA . GLY A 1 99 ? -13.181 8.849 6.164 1.00 68.00 99 GLY A CA 1
ATOM 780 C C . GLY A 1 99 ? -14.219 7.787 5.778 1.00 68.00 99 GLY A C 1
ATOM 781 O O . GLY A 1 99 ? -15.385 7.779 6.196 1.00 68.00 99 GLY A O 1
ATOM 782 N N . CYS A 1 100 ? -13.781 6.853 4.933 1.00 67.50 100 CYS A N 1
ATOM 783 C CA . CYS A 1 100 ? -14.611 5.769 4.404 1.00 67.50 100 CYS A CA 1
ATOM 784 C C . CYS A 1 100 ? -14.228 4.407 5.006 1.00 67.50 100 CYS A C 1
ATOM 786 O O . CYS A 1 100 ? -13.276 4.304 5.765 1.00 67.50 100 CYS A O 1
ATOM 788 N N . ALA A 1 101 ? -14.939 3.333 4.650 1.00 65.56 101 ALA A N 1
ATOM 789 C CA . ALA A 1 101 ? -14.635 1.985 5.148 1.00 65.56 101 ALA A CA 1
ATOM 790 C C . ALA A 1 101 ? -13.217 1.493 4.802 1.00 65.56 101 ALA A C 1
ATOM 792 O O . ALA A 1 101 ? -12.685 0.658 5.508 1.00 65.56 101 ALA A O 1
ATOM 793 N N . LYS A 1 102 ? -12.601 2.010 3.729 1.00 66.88 102 LYS A N 1
ATOM 794 C CA . LYS A 1 102 ? -11.202 1.708 3.370 1.00 66.88 102 LYS A CA 1
ATOM 795 C C . LYS A 1 102 ? -10.189 2.484 4.217 1.00 66.88 102 LYS A C 1
ATOM 797 O O . LYS A 1 102 ? -8.993 2.269 4.081 1.00 66.88 102 LYS A O 1
ATOM 802 N N . SER A 1 103 ? -10.677 3.449 4.992 1.00 64.06 103 SER A N 1
ATOM 803 C CA . SER A 1 103 ? -9.899 4.322 5.862 1.00 64.06 103 SER A CA 1
ATOM 804 C C . SER A 1 103 ? -9.805 3.803 7.301 1.00 64.06 103 SER A C 1
ATOM 806 O O . SER A 1 103 ? -9.116 4.422 8.106 1.00 64.06 103 SER A O 1
ATOM 808 N N . LEU A 1 104 ? -10.519 2.718 7.613 1.00 63.62 104 LEU A N 1
ATOM 809 C CA . LEU A 1 104 ? -10.605 2.047 8.912 1.00 63.62 104 LEU A CA 1
ATOM 810 C C . LEU A 1 104 ? -10.058 0.627 8.785 1.00 63.62 104 LEU A C 1
ATOM 812 O O . LEU A 1 104 ? -9.413 0.176 9.753 1.00 63.62 104 LEU A O 1
#